Protein AF-A0A441V9A0-F1 (afdb_monomer_lite)

Foldseek 3Di:
DAQDQDDLVRQLVVVLVVCCVVVPPDNQPPPPDCVSVVSSVVSVVVNVVSVVVRLVVLLVDLVRRDPVSVQVVCVVVVHHDDDDDDDDDDDDDDDDPPDDDDPPDD

pLDDT: mean 90.81, std 6.77, range [56.69, 97.5]

Radius of gyration: 30.45 Å; chains: 1; bounding box: 86×29×66 Å

Sequence (106 aa):
MAWTVLSPSEISARLRGALRRYLPGTDALVWPNNLTAIVKTVAAGLHDMHLRAAWLYEQIFATTASVQHLERHGAELGIYRRPMARAEGVVTLNGYADTIYPAGIA

Secondary structure (DSSP, 8-state):
-------HHHHHHHHHHHHHHHSTTS-TTSSS-SHHHHHHHHHHHHHHHHHHHHHHHHHHSTTT--HHHHHHHHHHTT--PPPP------------TT----TT--

Structure (mmCIF, N/CA/C/O backbone):
data_AF-A0A441V9A0-F1
#
_entry.id   AF-A0A441V9A0-F1
#
loop_
_atom_site.group_PDB
_atom_site.id
_atom_site.type_symbol
_atom_site.label_atom_id
_atom_site.label_alt_id
_atom_site.label_comp_id
_atom_site.label_asym_id
_atom_site.label_entity_id
_atom_site.label_seq_id
_atom_site.pdbx_PDB_ins_code
_atom_site.Cartn_x
_atom_site.Cartn_y
_atom_site.Cartn_z
_atom_site.occupancy
_atom_site.B_iso_or_equiv
_atom_site.auth_seq_id
_atom_site.auth_comp_id
_atom_site.auth_asym_id
_atom_site.auth_atom_id
_atom_site.pdbx_PDB_model_num
ATOM 1 N N . MET A 1 1 ? -9.250 11.147 -6.893 1.00 60.25 1 MET A N 1
ATOM 2 C CA . MET A 1 1 ? -9.666 11.359 -5.486 1.00 60.25 1 MET A CA 1
ATOM 3 C C . MET A 1 1 ? -8.987 10.301 -4.634 1.00 60.25 1 MET A C 1
ATOM 5 O O . MET A 1 1 ? -8.994 9.150 -5.054 1.00 60.25 1 MET A O 1
ATOM 9 N N . ALA A 1 2 ? -8.330 10.686 -3.538 1.00 74.25 2 ALA A N 1
ATOM 10 C CA . ALA A 1 2 ? -7.626 9.756 -2.651 1.00 74.25 2 ALA A CA 1
ATOM 11 C C . ALA A 1 2 ? -8.618 9.015 -1.738 1.00 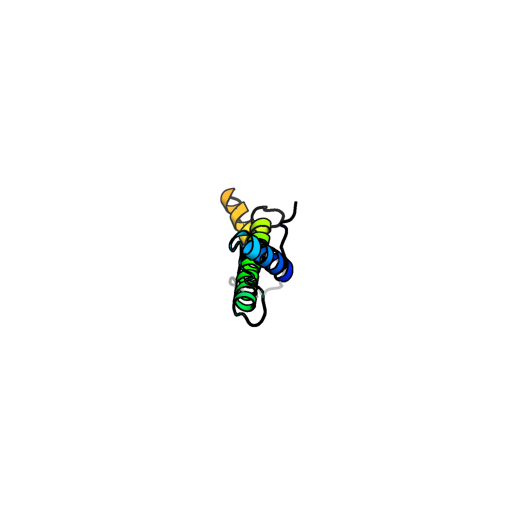74.25 2 ALA A C 1
ATOM 13 O O . ALA A 1 2 ? -9.647 9.583 -1.363 1.00 74.25 2 ALA A O 1
ATOM 14 N N . TRP A 1 3 ? -8.318 7.760 -1.396 1.00 86.19 3 TRP A N 1
ATOM 15 C CA . TRP A 1 3 ? -9.111 6.988 -0.439 1.00 86.19 3 TRP A CA 1
ATOM 16 C C . TRP A 1 3 ? -9.048 7.638 0.950 1.00 86.19 3 TRP A C 1
ATOM 18 O O . TRP A 1 3 ? -7.967 7.968 1.436 1.00 86.19 3 TRP A O 1
ATOM 28 N N . THR A 1 4 ? -10.195 7.829 1.601 1.00 92.31 4 THR A N 1
ATOM 29 C CA . THR A 1 4 ? -10.260 8.448 2.929 1.00 92.31 4 THR A CA 1
ATOM 30 C C . THR A 1 4 ? -10.085 7.397 4.025 1.00 92.31 4 THR A C 1
ATOM 32 O O . THR A 1 4 ? -10.911 6.503 4.204 1.00 92.31 4 THR A O 1
ATOM 35 N N . VAL A 1 5 ? -8.995 7.500 4.788 1.00 94.06 5 VAL A N 1
ATOM 36 C CA . VAL A 1 5 ? -8.712 6.608 5.922 1.00 94.06 5 VAL A CA 1
ATOM 37 C C . VAL A 1 5 ? -9.254 7.234 7.202 1.00 94.06 5 VAL A C 1
ATOM 39 O O . VAL A 1 5 ? -8.764 8.266 7.647 1.00 94.06 5 VAL A O 1
ATOM 42 N N . LEU A 1 6 ? -10.258 6.596 7.805 1.00 94.88 6 LEU A N 1
ATOM 43 C CA . LEU A 1 6 ? -10.776 6.987 9.116 1.00 94.88 6 LEU A CA 1
ATOM 44 C C . LEU A 1 6 ? -9.822 6.524 10.218 1.00 94.88 6 LEU A C 1
ATOM 46 O O . LEU A 1 6 ? -9.374 5.376 10.211 1.00 94.88 6 LEU A O 1
ATOM 50 N N . SER A 1 7 ? -9.560 7.385 11.196 1.00 95.81 7 SER A N 1
ATOM 51 C CA . SER A 1 7 ? -8.772 7.038 12.380 1.00 95.81 7 SER A CA 1
ATOM 52 C C . SER A 1 7 ? -9.540 6.096 13.325 1.00 95.81 7 SER A C 1
ATOM 54 O O . SER A 1 7 ? -10.778 6.092 13.345 1.00 95.81 7 SER A O 1
ATOM 56 N N . PRO A 1 8 ? -8.843 5.316 14.176 1.00 95.50 8 PRO A N 1
ATOM 57 C CA . PRO A 1 8 ? -9.503 4.430 15.133 1.00 95.50 8 PRO A CA 1
ATOM 58 C C . PRO A 1 8 ? -10.460 5.169 16.076 1.00 95.50 8 PRO A C 1
ATOM 60 O O . PRO A 1 8 ? -11.505 4.631 16.435 1.00 95.50 8 PRO A O 1
ATOM 63 N N . SER A 1 9 ? -10.144 6.405 16.473 1.00 95.88 9 SER A N 1
ATOM 64 C CA . SER A 1 9 ? -11.003 7.222 17.338 1.00 95.88 9 SER A CA 1
ATOM 65 C C . SER A 1 9 ? -12.299 7.632 16.636 1.00 95.88 9 SER A C 1
ATOM 67 O O . SER A 1 9 ? -13.366 7.517 17.240 1.00 95.88 9 SER A O 1
ATOM 69 N N . GLU A 1 10 ? -12.236 8.032 15.364 1.00 96.38 10 GLU A N 1
ATOM 70 C CA . GLU A 1 10 ? -13.415 8.364 14.553 1.00 96.38 10 GLU A CA 1
ATOM 71 C C . GLU A 1 10 ? -14.315 7.147 14.337 1.00 96.38 10 GLU A C 1
ATOM 73 O O . GLU A 1 10 ? -15.531 7.223 14.534 1.00 96.38 10 GLU A O 1
ATOM 78 N N . ILE A 1 11 ? -13.724 5.997 13.993 1.00 97.06 11 ILE A N 1
ATOM 79 C CA . ILE A 1 11 ? -14.460 4.734 13.853 1.00 97.06 11 ILE A CA 1
ATOM 80 C C . IL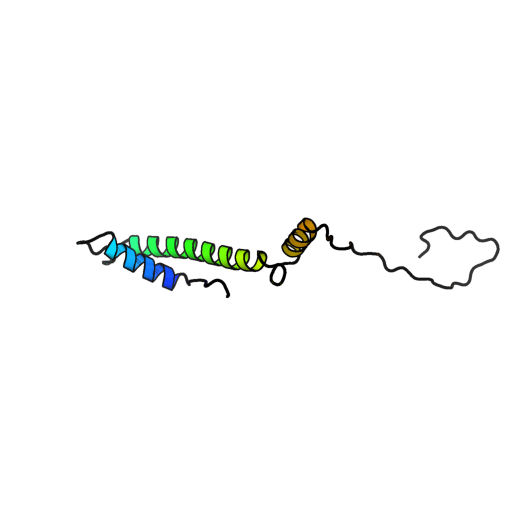E A 1 11 ? -15.101 4.361 15.191 1.00 97.06 11 ILE A C 1
ATOM 82 O O . ILE A 1 11 ? -16.286 4.040 15.255 1.00 97.06 11 ILE A O 1
ATOM 86 N N . SER A 1 12 ? -14.347 4.466 16.284 1.00 95.25 12 SER A N 1
ATOM 87 C CA . SER A 1 12 ? -14.828 4.173 17.631 1.00 95.25 12 SER A CA 1
ATOM 88 C C . SER A 1 12 ? -15.995 5.084 18.034 1.00 95.25 12 SER A C 1
ATOM 90 O O . SER A 1 12 ? -16.978 4.607 18.601 1.00 95.25 12 SER A O 1
ATOM 92 N N . ALA A 1 13 ? -15.935 6.380 17.716 1.00 93.94 13 ALA A N 1
ATOM 93 C CA . ALA A 1 13 ? -17.029 7.319 17.954 1.00 93.94 13 ALA A CA 1
ATOM 94 C C . ALA A 1 13 ? -18.286 6.945 17.152 1.00 93.94 13 ALA A C 1
ATOM 96 O O . ALA A 1 13 ? -19.384 6.903 17.712 1.00 93.94 13 ALA A O 1
ATOM 97 N N . ARG A 1 14 ? -18.126 6.584 15.872 1.00 95.06 14 ARG A N 1
ATOM 98 C CA . ARG A 1 14 ? -19.226 6.110 15.017 1.00 95.06 14 ARG A CA 1
ATOM 99 C C . ARG A 1 14 ? -19.862 4.827 15.547 1.00 95.06 14 ARG A C 1
ATOM 101 O O . ARG A 1 14 ? -21.085 4.756 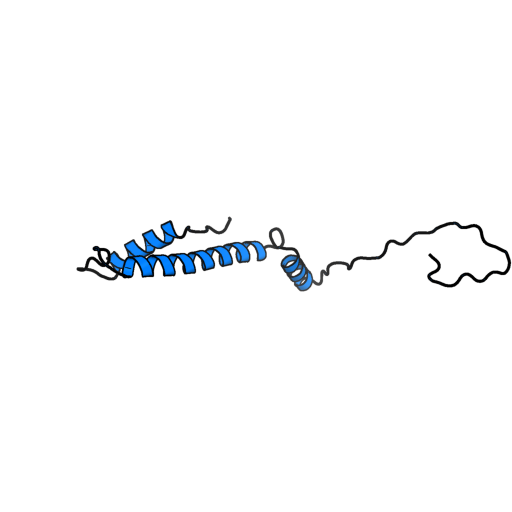15.638 1.00 95.06 14 ARG A O 1
ATOM 108 N N . LEU A 1 15 ? -19.057 3.846 15.954 1.00 94.56 15 LEU A N 1
ATOM 109 C CA . LEU A 1 15 ? -19.543 2.588 16.525 1.00 94.56 15 LEU A CA 1
ATOM 110 C C . LEU A 1 15 ? -20.290 2.806 17.848 1.00 94.56 15 LEU A C 1
ATOM 112 O O . LEU A 1 15 ? -21.351 2.223 18.049 1.00 94.56 15 LEU A O 1
ATOM 116 N N . ARG A 1 16 ? -19.806 3.693 18.728 1.00 91.06 16 ARG A N 1
ATOM 117 C CA . ARG A 1 16 ? -20.544 4.065 19.952 1.00 91.06 16 ARG A CA 1
ATOM 118 C C . ARG A 1 16 ? -21.881 4.737 19.640 1.00 91.06 16 ARG A C 1
ATOM 120 O O . ARG A 1 16 ? -22.879 4.433 20.289 1.00 91.06 16 ARG A O 1
ATOM 127 N N . GLY A 1 17 ? -21.922 5.611 18.633 1.00 90.50 17 GLY A N 1
ATOM 128 C CA . GLY A 1 17 ? -23.176 6.180 18.133 1.00 90.50 17 GLY A CA 1
ATOM 129 C C . GLY A 1 17 ? -24.132 5.108 17.598 1.00 90.50 17 GLY A C 1
ATOM 130 O O . GLY A 1 17 ? -25.332 5.160 17.863 1.00 90.50 17 GLY A O 1
ATOM 131 N N . ALA A 1 18 ? -23.600 4.095 16.908 1.00 91.94 18 ALA A N 1
ATOM 132 C CA . ALA A 1 18 ? -24.378 2.965 16.411 1.00 91.94 18 ALA A CA 1
ATOM 133 C C . ALA A 1 18 ? -24.953 2.103 17.546 1.00 91.94 18 ALA A C 1
ATOM 135 O O . ALA A 1 18 ? -26.110 1.705 17.460 1.00 91.94 18 ALA A O 1
ATOM 136 N N . LEU A 1 19 ? -24.212 1.874 18.637 1.00 90.50 19 LEU A N 1
ATOM 137 C CA . LEU A 1 19 ? -24.736 1.143 19.799 1.00 90.50 19 LEU A CA 1
ATOM 138 C C . LEU A 1 19 ? -26.006 1.792 20.362 1.00 90.50 19 LEU A C 1
ATOM 140 O O . LEU A 1 19 ? -26.979 1.090 20.609 1.00 90.50 19 LEU A O 1
ATOM 144 N N . ARG A 1 20 ? -26.048 3.126 20.476 1.00 87.88 20 ARG A N 1
ATOM 145 C CA . ARG A 1 20 ? -27.258 3.848 20.920 1.00 87.88 20 ARG A CA 1
ATOM 146 C C . ARG A 1 20 ? -28.440 3.681 19.965 1.00 87.88 20 ARG A C 1
ATOM 148 O O . ARG A 1 20 ? -29.583 3.678 20.404 1.00 87.88 20 ARG A O 1
ATOM 155 N N . ARG A 1 21 ? -28.170 3.548 18.663 1.00 89.12 21 ARG A N 1
ATOM 156 C CA . ARG A 1 21 ? -29.201 3.291 17.648 1.00 89.12 21 ARG A CA 1
ATOM 157 C C . ARG A 1 21 ? -29.752 1.866 17.747 1.00 89.12 21 ARG A C 1
ATOM 159 O O . ARG A 1 21 ? -30.951 1.682 17.587 1.00 89.12 21 ARG A O 1
ATOM 166 N N . TYR A 1 22 ? -28.886 0.879 17.967 1.00 90.38 22 TYR A N 1
ATOM 167 C CA . TYR A 1 22 ? -29.255 -0.541 17.924 1.00 90.38 22 TYR A CA 1
ATOM 168 C C . TYR A 1 22 ? -29.681 -1.127 19.274 1.00 90.38 22 TYR A C 1
ATOM 170 O O . TYR A 1 22 ? -30.258 -2.208 19.298 1.00 90.38 22 TYR A O 1
ATOM 178 N N . LEU A 1 23 ? -29.440 -0.422 20.381 1.00 88.44 23 LEU A N 1
ATOM 179 C CA . LEU A 1 23 ? -29.849 -0.822 21.729 1.00 88.44 23 LEU A CA 1
ATOM 180 C C . LEU A 1 23 ? -30.782 0.231 22.359 1.00 88.44 23 LEU A C 1
ATOM 182 O O . LEU A 1 23 ? -30.433 0.841 23.376 1.00 88.44 23 LEU A O 1
ATOM 186 N N . PRO A 1 24 ? -31.960 0.494 21.757 1.00 86.00 24 PRO A N 1
ATOM 187 C CA . PRO A 1 24 ? -32.887 1.497 22.268 1.00 86.00 24 PRO A CA 1
ATOM 188 C C . PRO A 1 24 ? -33.360 1.140 23.685 1.00 86.00 24 PRO A C 1
ATOM 190 O O . PRO A 1 24 ? -33.585 -0.024 24.004 1.00 86.00 24 PRO A O 1
ATOM 193 N N . GLY A 1 25 ? -33.516 2.150 24.543 1.00 82.75 25 GLY A N 1
ATOM 194 C CA . GLY A 1 25 ? -33.974 1.965 25.927 1.00 82.75 25 GLY A CA 1
ATOM 195 C C . GLY A 1 25 ? -32.904 1.463 26.904 1.00 82.75 25 GLY A C 1
ATOM 196 O O . GLY A 1 25 ? -33.203 1.283 28.080 1.00 82.75 25 GLY A O 1
ATOM 197 N N . THR A 1 26 ? -31.660 1.280 26.454 1.00 83.75 26 THR A N 1
ATOM 198 C CA . THR A 1 26 ? -30.523 0.923 27.314 1.00 83.75 26 THR A CA 1
ATOM 199 C C . THR A 1 26 ? -29.354 1.875 27.086 1.00 83.75 26 THR A C 1
ATOM 201 O O . THR A 1 26 ? -29.174 2.386 25.980 1.00 83.75 26 THR A O 1
ATOM 204 N N . ASP A 1 27 ? -28.537 2.109 28.115 1.00 83.00 27 ASP A N 1
ATOM 205 C CA . ASP A 1 27 ? -27.273 2.831 27.958 1.00 83.00 27 ASP A CA 1
ATOM 206 C C . ASP A 1 27 ? -26.091 1.861 28.053 1.00 83.00 27 ASP A C 1
ATOM 208 O O . ASP A 1 27 ? -25.549 1.567 29.118 1.00 83.00 27 ASP A O 1
ATOM 212 N N . ALA A 1 28 ? -25.693 1.363 26.882 1.00 82.44 28 ALA A N 1
ATOM 213 C CA . ALA A 1 28 ? -24.586 0.431 26.696 1.00 82.44 28 ALA A CA 1
ATOM 214 C C . ALA A 1 28 ? -23.202 1.007 27.064 1.00 82.44 28 ALA A C 1
ATOM 216 O O . ALA A 1 28 ? -22.205 0.284 27.017 1.00 82.44 28 ALA A O 1
ATOM 217 N N . LEU A 1 29 ? -23.110 2.307 27.372 1.00 84.00 29 LEU A N 1
ATOM 218 C CA . LEU A 1 29 ? -21.849 3.005 27.619 1.00 84.00 29 LEU A CA 1
ATOM 219 C C . LEU A 1 29 ? -21.688 3.476 29.070 1.00 84.00 29 LEU A C 1
ATOM 221 O O . LEU A 1 29 ? -20.643 4.047 29.390 1.00 84.00 29 LEU A O 1
ATOM 225 N N . VAL A 1 30 ? -22.651 3.196 29.955 1.00 89.00 30 VAL A N 1
ATOM 226 C CA . VAL A 1 30 ? -22.533 3.494 31.393 1.00 89.00 30 VAL A CA 1
ATOM 227 C C . VAL A 1 30 ? -21.389 2.691 32.003 1.00 89.00 30 VAL A C 1
ATOM 229 O O . VAL A 1 30 ? -21.270 1.483 31.795 1.00 89.00 30 VAL A O 1
ATOM 232 N N . TRP A 1 31 ? -20.513 3.368 32.741 1.00 84.88 31 TRP A N 1
ATOM 233 C CA . TRP A 1 31 ? -19.406 2.723 33.438 1.00 84.88 31 TRP A CA 1
ATOM 234 C C . TRP A 1 31 ? -19.900 1.997 34.703 1.00 84.88 31 TRP A C 1
ATOM 236 O O . TRP A 1 31 ? -20.742 2.560 35.406 1.00 84.88 31 TRP A O 1
ATOM 246 N N . PRO A 1 32 ? -19.357 0.811 35.048 1.00 87.88 32 PRO A N 1
ATOM 247 C CA . PRO A 1 32 ? -18.325 0.035 34.343 1.00 87.88 32 PRO A CA 1
ATOM 248 C C . PRO A 1 32 ? -18.903 -0.934 33.291 1.00 87.88 32 PRO A C 1
ATOM 250 O O . PRO A 1 32 ? -19.821 -1.694 33.578 1.00 87.88 32 PRO A O 1
ATOM 253 N N . ASN A 1 33 ? -18.324 -0.967 32.080 1.00 87.19 33 ASN A N 1
ATOM 254 C CA . ASN A 1 33 ? -18.709 -1.917 31.022 1.00 87.19 33 ASN A CA 1
ATOM 255 C C . ASN A 1 33 ? -17.508 -2.413 30.196 1.00 87.19 33 ASN A C 1
ATOM 257 O O . ASN A 1 33 ? -16.506 -1.714 30.033 1.00 87.19 33 ASN A O 1
ATOM 261 N N . ASN A 1 34 ? -17.639 -3.612 29.624 1.00 90.31 34 ASN A N 1
ATOM 262 C CA . ASN A 1 34 ? -16.667 -4.198 28.693 1.00 90.31 34 ASN A CA 1
ATOM 263 C C . ASN A 1 34 ? -16.874 -3.743 27.233 1.00 90.31 34 ASN A C 1
ATOM 265 O O . ASN A 1 34 ? -15.939 -3.803 26.432 1.00 90.31 34 ASN A O 1
ATOM 269 N N . LEU A 1 35 ? -18.065 -3.247 26.882 1.00 90.38 35 LEU A N 1
ATOM 270 C CA . LEU A 1 35 ? -18.408 -2.815 25.525 1.00 90.38 35 LEU A CA 1
ATOM 271 C C . LEU A 1 35 ? -17.492 -1.696 25.029 1.00 90.38 35 LEU A C 1
ATOM 273 O O . LEU A 1 35 ? -17.127 -1.665 23.857 1.00 90.38 35 LEU A O 1
ATOM 277 N N . THR A 1 36 ? -17.028 -0.823 25.921 1.00 88.94 36 THR A N 1
ATOM 278 C CA . THR A 1 36 ? -16.055 0.219 25.578 1.00 88.94 36 THR A CA 1
ATOM 279 C C . THR A 1 36 ? -14.729 -0.365 25.087 1.00 88.94 36 THR A C 1
ATOM 281 O O . THR A 1 36 ? -14.141 0.185 24.153 1.00 88.94 36 THR A O 1
ATOM 284 N N . ALA A 1 37 ? -14.261 -1.463 25.689 1.00 91.81 37 ALA A N 1
ATOM 285 C CA . ALA A 1 37 ? -13.051 -2.158 25.256 1.00 91.81 37 ALA A CA 1
ATOM 286 C C . ALA A 1 37 ? -13.284 -2.884 23.923 1.00 91.81 37 ALA A C 1
ATOM 288 O O . ALA A 1 37 ? -12.486 -2.721 23.002 1.00 91.81 37 ALA A O 1
ATOM 289 N N . ILE A 1 38 ? -14.418 -3.577 23.778 1.00 94.19 38 ILE A N 1
ATOM 290 C CA . ILE A 1 38 ? -14.802 -4.268 22.534 1.00 94.19 38 ILE A CA 1
ATOM 291 C C . ILE A 1 38 ? -14.902 -3.282 21.361 1.00 94.19 38 ILE A C 1
ATOM 293 O O . ILE A 1 38 ? -14.371 -3.527 20.284 1.00 94.19 38 ILE A O 1
ATOM 297 N N . VAL A 1 39 ? -15.515 -2.113 21.555 1.00 94.94 39 VAL A N 1
ATOM 298 C CA . VAL A 1 39 ? -15.605 -1.098 20.494 1.00 94.94 39 VAL A CA 1
ATOM 299 C C . VAL A 1 39 ? -14.223 -0.591 20.075 1.00 94.94 39 VAL A C 1
ATOM 301 O O . VAL A 1 39 ? -14.021 -0.281 18.903 1.00 94.94 39 VAL A O 1
ATOM 304 N N . LYS A 1 40 ? -13.256 -0.498 20.997 1.00 93.12 40 LYS A N 1
ATOM 305 C CA . LYS A 1 40 ? -11.881 -0.104 20.652 1.00 93.12 40 LYS A CA 1
ATOM 306 C C . LYS A 1 40 ? -11.176 -1.180 19.826 1.00 93.12 40 LYS A C 1
ATOM 308 O O . LYS A 1 40 ? -10.534 -0.829 18.842 1.00 93.12 40 LYS A O 1
ATOM 313 N N . THR A 1 41 ? -11.313 -2.458 20.184 1.00 96.19 41 THR A N 1
ATOM 314 C CA . THR A 1 41 ? -10.679 -3.551 19.428 1.00 96.19 41 THR A CA 1
ATOM 315 C C . THR A 1 41 ? -11.280 -3.690 18.031 1.00 96.19 41 THR A C 1
ATOM 317 O O . THR A 1 41 ? -10.538 -3.788 17.058 1.00 96.19 41 THR A O 1
ATOM 320 N N . VAL A 1 42 ? -12.608 -3.589 17.899 1.00 96.75 42 VAL A N 1
ATOM 321 C CA . VAL A 1 42 ? -13.276 -3.592 16.586 1.00 96.75 42 VAL A CA 1
ATOM 322 C C . VAL A 1 42 ? -12.881 -2.366 15.759 1.00 96.75 42 VAL A C 1
ATOM 324 O O . VAL A 1 42 ? -12.603 -2.496 14.570 1.00 96.75 42 VAL A O 1
ATOM 327 N N . ALA A 1 43 ? -12.805 -1.179 16.369 1.00 97.50 43 ALA A N 1
ATOM 328 C CA . ALA A 1 43 ? -12.373 0.027 15.664 1.00 97.50 43 ALA A CA 1
ATOM 329 C C . ALA A 1 43 ? -10.930 -0.077 15.144 1.00 97.50 43 ALA A C 1
ATOM 331 O O . ALA A 1 43 ? -10.662 0.391 14.040 1.00 97.50 43 ALA A O 1
ATOM 332 N N . ALA A 1 44 ? -10.028 -0.710 15.901 1.00 96.75 44 ALA A N 1
ATOM 333 C CA . ALA A 1 44 ? -8.666 -0.982 15.447 1.00 96.75 44 ALA A CA 1
ATOM 334 C C . ALA A 1 44 ? -8.657 -1.920 14.226 1.00 96.75 44 ALA A C 1
ATOM 336 O O . ALA A 1 44 ? -8.087 -1.566 13.199 1.00 96.75 44 ALA A O 1
ATOM 337 N N . GLY A 1 45 ? -9.384 -3.043 14.274 1.00 97.25 45 GLY A N 1
ATOM 338 C CA . GLY A 1 45 ? -9.464 -3.962 13.129 1.00 97.25 45 GLY A CA 1
ATOM 339 C C . GLY A 1 45 ? -10.079 -3.327 11.872 1.00 97.25 45 GLY A C 1
ATOM 340 O O . GLY A 1 45 ? -9.619 -3.561 10.757 1.00 97.25 45 GLY A O 1
ATOM 341 N N . LEU A 1 46 ? -11.087 -2.462 12.030 1.00 97.19 46 LEU A N 1
ATOM 342 C CA . LEU A 1 46 ? -11.665 -1.711 10.908 1.00 97.19 46 LEU A CA 1
ATOM 343 C C . LEU A 1 46 ? -10.714 -0.644 10.347 1.00 97.19 46 LEU A C 1
ATOM 345 O O . LEU A 1 46 ? -10.776 -0.340 9.152 1.00 97.19 46 LEU A O 1
ATOM 349 N N . HIS A 1 47 ? -9.852 -0.067 11.186 1.00 97.12 47 HIS A N 1
ATOM 350 C CA . HIS A 1 47 ? -8.811 0.853 10.737 1.00 97.12 47 HIS A CA 1
ATOM 351 C C . HIS A 1 47 ? -7.767 0.125 9.882 1.00 97.12 47 HIS A C 1
ATOM 353 O O . HIS A 1 47 ? -7.448 0.602 8.794 1.00 97.12 47 HIS A O 1
ATOM 359 N N . ASP A 1 48 ? -7.332 -1.069 10.293 1.00 97.12 48 ASP A N 1
ATOM 360 C CA . ASP A 1 48 ? -6.417 -1.901 9.498 1.00 97.12 48 ASP A CA 1
ATOM 361 C C . ASP A 1 48 ? -7.001 -2.218 8.112 1.00 97.12 48 ASP A C 1
ATOM 363 O O . ASP A 1 48 ? -6.307 -2.144 7.094 1.00 97.12 48 ASP A O 1
ATOM 367 N N . MET A 1 49 ? -8.310 -2.483 8.040 1.00 96.25 49 MET A N 1
ATOM 368 C CA . MET A 1 49 ? -9.009 -2.652 6.763 1.00 96.25 49 MET A CA 1
ATOM 369 C C . MET A 1 49 ? -8.997 -1.380 5.905 1.00 96.25 49 MET A C 1
ATOM 371 O O . MET A 1 49 ? -8.812 -1.473 4.692 1.00 96.25 49 MET A O 1
ATOM 375 N N . HIS A 1 50 ? -9.157 -0.193 6.501 1.00 95.75 50 HIS A N 1
ATOM 376 C CA . HIS A 1 50 ? -9.063 1.070 5.759 1.00 95.75 50 HIS A CA 1
ATOM 377 C C . HIS A 1 50 ? -7.654 1.312 5.222 1.00 95.75 50 HIS A C 1
ATOM 379 O O . HIS A 1 50 ? -7.521 1.748 4.081 1.00 95.75 50 HIS A O 1
ATOM 385 N N . LEU A 1 51 ? -6.617 1.004 6.005 1.00 96.19 51 LEU A N 1
ATOM 386 C CA . LEU A 1 51 ? -5.228 1.092 5.551 1.00 96.19 51 LEU A CA 1
ATOM 387 C C . LEU A 1 51 ? -4.977 0.146 4.375 1.00 96.19 51 LEU A C 1
ATOM 389 O O . LEU A 1 51 ? -4.383 0.539 3.369 1.00 96.19 51 LEU A O 1
ATOM 393 N N . ARG A 1 52 ? -5.491 -1.087 4.456 1.00 95.69 52 ARG A N 1
ATOM 394 C CA . ARG A 1 52 ? -5.385 -2.048 3.355 1.00 95.69 52 ARG A CA 1
ATOM 395 C C . ARG A 1 52 ? -6.123 -1.572 2.102 1.00 95.69 52 ARG A C 1
ATOM 397 O O . ARG A 1 52 ? -5.590 -1.729 1.005 1.00 95.69 52 ARG A O 1
ATOM 404 N N . ALA A 1 53 ? -7.313 -0.993 2.254 1.00 95.31 53 ALA A N 1
ATOM 405 C CA . ALA A 1 53 ? -8.089 -0.442 1.146 1.00 95.31 53 ALA A CA 1
ATOM 406 C C . ALA A 1 53 ? -7.393 0.763 0.495 1.00 95.31 53 ALA A C 1
ATOM 408 O O . ALA A 1 53 ? -7.337 0.832 -0.730 1.00 95.31 53 ALA A O 1
ATOM 409 N N . ALA A 1 54 ? -6.803 1.657 1.295 1.00 95.06 54 ALA A N 1
ATOM 410 C CA . ALA A 1 54 ? -6.016 2.783 0.797 1.00 95.06 54 ALA A CA 1
ATOM 411 C C . ALA A 1 54 ? -4.838 2.307 -0.057 1.00 95.06 54 ALA A C 1
ATOM 413 O O . ALA A 1 54 ? -4.693 2.730 -1.201 1.00 95.06 54 ALA A O 1
ATOM 414 N N . TRP A 1 55 ? -4.056 1.358 0.465 1.00 94.94 55 TRP A N 1
ATOM 415 C CA . TRP A 1 55 ? -2.936 0.782 -0.272 1.00 94.94 55 TRP A CA 1
ATOM 416 C C . TRP A 1 55 ? -3.391 0.106 -1.568 1.00 94.94 55 TRP A C 1
ATOM 418 O O . TRP A 1 55 ? -2.779 0.308 -2.614 1.00 94.94 55 TRP A O 1
ATOM 428 N N . LEU A 1 56 ? -4.478 -0.675 -1.524 1.00 95.12 56 LEU A N 1
ATOM 429 C CA . LEU A 1 56 ? -5.006 -1.345 -2.712 1.00 95.12 56 LEU A CA 1
ATOM 430 C C . LEU A 1 56 ? -5.443 -0.329 -3.769 1.00 95.12 56 LEU A C 1
ATOM 432 O O . LEU A 1 56 ? -5.147 -0.517 -4.943 1.00 95.12 56 LEU A O 1
ATOM 436 N N . TYR A 1 57 ? -6.094 0.756 -3.353 1.00 94.94 57 TYR A N 1
ATOM 437 C CA . TYR A 1 57 ? -6.520 1.822 -4.250 1.00 94.94 57 TY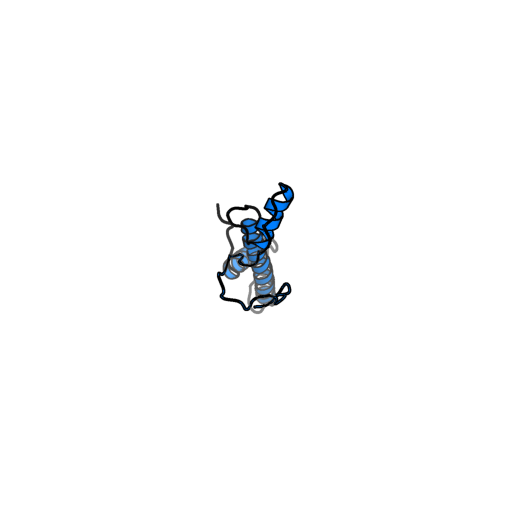R A CA 1
ATOM 438 C C . TYR A 1 57 ? -5.338 2.470 -4.986 1.00 94.94 57 TYR A C 1
ATOM 440 O O . TYR A 1 57 ? -5.431 2.717 -6.186 1.00 94.94 57 TYR A O 1
ATOM 448 N N . GLU A 1 58 ? -4.202 2.665 -4.310 1.00 94.31 58 GLU A N 1
ATOM 449 C CA . GLU A 1 58 ? -2.965 3.120 -4.961 1.00 94.31 58 GLU A CA 1
ATOM 450 C C . GLU A 1 58 ? -2.432 2.107 -5.984 1.00 94.31 58 GLU A C 1
ATOM 452 O O . GLU A 1 58 ? -1.881 2.504 -7.008 1.00 94.31 58 GLU A O 1
ATOM 457 N N . GLN A 1 59 ? -2.614 0.803 -5.753 1.00 95.31 59 GLN A N 1
ATOM 458 C CA . GLN A 1 59 ? -2.138 -0.233 -6.678 1.00 95.31 59 GLN A CA 1
ATOM 459 C C . GLN A 1 59 ? -3.017 -0.399 -7.926 1.00 95.31 59 GLN A C 1
ATOM 461 O O . GLN A 1 59 ? -2.545 -0.952 -8.918 1.00 95.31 59 GLN A O 1
ATOM 466 N N . ILE A 1 60 ? -4.278 0.050 -7.900 1.00 94.31 60 ILE A N 1
ATOM 467 C CA . ILE A 1 60 ? -5.215 -0.092 -9.031 1.00 94.31 60 ILE A CA 1
ATOM 468 C C . ILE A 1 60 ? -4.752 0.720 -10.242 1.00 94.31 60 ILE A C 1
ATOM 470 O O . ILE A 1 60 ? -4.893 0.265 -11.374 1.00 94.31 60 ILE A O 1
ATOM 474 N N . PHE A 1 61 ? -4.190 1.908 -10.024 1.00 92.94 61 PHE A N 1
ATOM 475 C CA . PHE A 1 61 ? -3.737 2.770 -11.110 1.00 92.94 61 PHE A CA 1
ATOM 476 C C . PHE A 1 61 ? -2.237 2.607 -11.336 1.00 92.94 61 PHE A C 1
ATOM 478 O O . PHE A 1 61 ? -1.440 2.813 -10.425 1.00 92.94 61 PHE A O 1
ATOM 485 N N . ALA A 1 62 ? -1.839 2.313 -12.576 1.00 93.75 62 ALA A N 1
ATOM 486 C CA . ALA A 1 62 ? -0.432 2.147 -12.947 1.00 93.75 62 ALA A CA 1
ATOM 487 C C . ALA A 1 62 ? 0.450 3.356 -12.567 1.00 93.75 62 ALA A C 1
ATOM 489 O O . ALA A 1 62 ? 1.623 3.193 -12.254 1.00 93.75 62 ALA A O 1
ATOM 490 N N . THR A 1 63 ? -0.110 4.568 -12.542 1.00 94.62 63 THR A N 1
ATOM 491 C CA . THR A 1 63 ? 0.612 5.799 -12.179 1.00 94.62 63 THR A CA 1
ATOM 492 C C . THR A 1 63 ? 0.981 5.897 -10.699 1.00 94.62 63 THR A C 1
ATOM 494 O O . THR A 1 63 ? 1.936 6.592 -10.365 1.00 94.62 63 THR A O 1
ATOM 497 N N . THR A 1 64 ? 0.236 5.232 -9.815 1.00 95.06 64 THR A N 1
ATOM 498 C CA . THR A 1 64 ? 0.458 5.240 -8.357 1.00 95.06 64 THR A CA 1
ATOM 499 C C . THR A 1 64 ? 0.918 3.887 -7.820 1.00 95.06 64 THR A C 1
ATOM 501 O O . THR A 1 64 ? 1.303 3.780 -6.658 1.00 95.06 64 THR A O 1
ATOM 504 N N . ALA A 1 65 ? 0.886 2.849 -8.656 1.00 95.88 65 ALA A N 1
ATOM 505 C CA . ALA A 1 65 ? 1.236 1.496 -8.273 1.00 95.88 65 ALA A CA 1
ATOM 506 C C . ALA A 1 65 ? 2.722 1.361 -7.909 1.00 95.88 65 ALA A C 1
ATOM 508 O O . ALA A 1 65 ? 3.616 1.940 -8.526 1.00 95.88 65 ALA A O 1
ATOM 509 N N . SER A 1 66 ? 2.993 0.507 -6.925 1.00 96.19 66 SER A N 1
ATOM 510 C CA . SER A 1 66 ? 4.338 0.013 -6.634 1.00 96.19 66 SER A CA 1
ATOM 511 C C . SER A 1 66 ? 4.904 -0.767 -7.823 1.00 96.19 66 SER A C 1
ATOM 513 O O . SER A 1 66 ? 4.157 -1.331 -8.622 1.00 96.19 66 SER A O 1
ATOM 515 N N . VAL A 1 67 ? 6.234 -0.875 -7.899 1.00 94.69 67 VAL A N 1
ATOM 516 C CA . VAL A 1 67 ? 6.944 -1.537 -9.011 1.00 94.69 67 VAL A CA 1
ATOM 517 C C . VAL A 1 67 ? 6.385 -2.928 -9.323 1.00 94.69 67 VAL A C 1
ATOM 519 O O . VAL A 1 67 ? 6.126 -3.233 -10.480 1.00 94.69 67 VAL A O 1
ATOM 522 N N . GLN A 1 68 ? 6.127 -3.748 -8.301 1.00 94.19 68 GLN A N 1
ATOM 523 C CA . GLN A 1 68 ? 5.598 -5.100 -8.497 1.00 94.19 68 GLN A CA 1
ATOM 524 C C . GLN A 1 68 ? 4.206 -5.103 -9.153 1.00 94.19 68 GLN A C 1
ATOM 526 O O . GLN A 1 68 ? 3.911 -5.959 -9.984 1.00 94.19 68 GLN A O 1
ATOM 531 N N . HIS A 1 69 ? 3.331 -4.170 -8.771 1.00 96.19 69 HIS A N 1
ATOM 532 C CA . HIS A 1 69 ? 1.984 -4.078 -9.339 1.00 96.19 69 HIS A CA 1
ATOM 533 C C . HIS A 1 69 ? 2.013 -3.410 -10.713 1.00 96.19 69 HIS A C 1
ATOM 535 O O . HIS A 1 69 ? 1.274 -3.819 -11.600 1.00 96.19 69 HIS A O 1
ATOM 541 N N . LEU A 1 70 ? 2.916 -2.454 -10.925 1.00 96.38 70 LEU A N 1
ATOM 542 C CA . LEU A 1 70 ? 3.161 -1.857 -12.232 1.00 96.38 70 LEU A CA 1
ATOM 543 C C . LEU A 1 70 ? 3.657 -2.895 -13.251 1.00 96.38 70 LEU A C 1
ATOM 545 O O . LEU A 1 70 ? 3.200 -2.901 -14.389 1.00 96.38 70 LEU A O 1
ATOM 549 N N . GLU A 1 71 ? 4.537 -3.811 -12.840 1.00 95.50 71 GLU A N 1
ATOM 550 C CA . GLU A 1 71 ? 4.964 -4.939 -13.676 1.00 95.50 71 GLU A CA 1
ATOM 551 C C . GLU A 1 71 ? 3.785 -5.851 -14.054 1.00 95.50 71 GLU A C 1
ATOM 553 O O . GLU A 1 71 ? 3.728 -6.322 -15.188 1.00 95.50 71 GLU A O 1
ATOM 558 N N . ARG A 1 72 ? 2.811 -6.056 -13.152 1.00 95.06 72 ARG A N 1
ATOM 559 C CA . ARG A 1 72 ? 1.576 -6.802 -13.463 1.00 95.06 72 ARG A CA 1
ATOM 560 C C . ARG A 1 72 ? 0.690 -6.063 -14.464 1.00 95.06 72 ARG A C 1
ATOM 562 O O . ARG A 1 72 ? 0.294 -6.671 -15.451 1.00 95.06 72 ARG A O 1
ATOM 569 N N . HIS A 1 73 ? 0.452 -4.767 -14.254 1.00 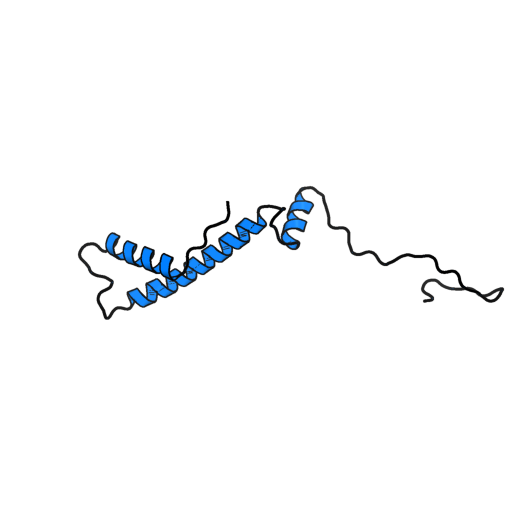96.38 73 HIS A N 1
ATOM 570 C CA . HIS A 1 73 ? -0.284 -3.918 -15.204 1.00 96.38 73 HIS A CA 1
ATOM 571 C C . HIS A 1 73 ? 0.346 -3.955 -16.600 1.00 96.38 73 HIS A C 1
ATOM 573 O O . HIS A 1 73 ? -0.351 -4.081 -17.601 1.00 96.38 73 HIS A O 1
ATOM 579 N N . GLY A 1 74 ? 1.679 -3.889 -16.676 1.00 95.88 74 GLY A N 1
ATOM 580 C CA . GLY A 1 74 ? 2.407 -4.037 -17.935 1.00 95.88 74 GLY A CA 1
ATOM 581 C C . GLY A 1 74 ? 2.217 -5.419 -18.561 1.00 95.88 74 GLY A C 1
ATOM 582 O O . GLY A 1 74 ? 1.932 -5.514 -19.754 1.00 95.88 74 GLY A O 1
ATOM 583 N N . ALA A 1 75 ? 2.320 -6.485 -17.763 1.00 95.50 75 ALA A N 1
ATOM 584 C CA . ALA A 1 75 ? 2.193 -7.859 -18.242 1.00 95.50 75 ALA A CA 1
ATOM 585 C C . ALA A 1 75 ? 0.819 -8.152 -18.870 1.00 95.50 75 ALA A C 1
ATOM 587 O O . ALA A 1 75 ? 0.760 -8.881 -19.859 1.00 95.50 75 ALA A O 1
ATOM 588 N N . GLU A 1 76 ? -0.262 -7.556 -18.358 1.00 94.50 76 GLU A N 1
ATOM 589 C CA . GLU A 1 76 ? -1.610 -7.649 -18.951 1.00 94.50 76 GLU A CA 1
ATOM 590 C C . GLU A 1 76 ? -1.678 -7.056 -20.369 1.00 94.50 76 GLU A C 1
ATOM 592 O O . GLU A 1 76 ? -2.472 -7.500 -21.195 1.00 94.50 76 GLU A O 1
ATOM 597 N N . LEU A 1 77 ? -0.800 -6.098 -20.674 1.00 95.56 77 LEU A N 1
ATOM 598 C CA . LEU A 1 77 ? -0.657 -5.462 -21.985 1.00 95.56 77 LEU A CA 1
ATOM 599 C C . LEU A 1 77 ? 0.475 -6.074 -22.831 1.00 95.56 77 LEU A C 1
ATOM 601 O O . LEU A 1 77 ? 0.809 -5.540 -23.888 1.00 95.56 77 LEU A O 1
ATOM 605 N N . GLY A 1 78 ? 1.103 -7.163 -22.372 1.00 96.25 78 GLY A N 1
ATOM 606 C CA . GLY A 1 78 ? 2.267 -7.769 -23.030 1.00 96.25 78 GLY A CA 1
ATOM 607 C C . GLY A 1 78 ? 3.555 -6.939 -22.923 1.00 96.25 78 GLY A C 1
ATOM 608 O O . GLY A 1 78 ? 4.510 -7.178 -23.663 1.00 96.25 78 GLY A O 1
ATOM 609 N N . ILE A 1 79 ? 3.597 -5.959 -22.016 1.00 95.44 79 ILE A N 1
ATOM 610 C CA . ILE A 1 79 ? 4.763 -5.114 -21.751 1.00 95.44 79 ILE A CA 1
ATOM 611 C C . ILE A 1 79 ? 5.509 -5.674 -20.543 1.00 95.44 79 ILE A C 1
ATOM 613 O O . ILE A 1 79 ? 5.020 -5.644 -19.416 1.00 95.44 79 ILE A O 1
ATOM 617 N N . TYR A 1 80 ? 6.736 -6.136 -20.764 1.00 95.19 80 TYR A N 1
ATOM 618 C CA . TYR A 1 80 ? 7.566 -6.717 -19.711 1.00 95.19 80 TYR A CA 1
ATOM 619 C C . TYR A 1 80 ? 8.751 -5.819 -19.378 1.00 95.19 80 TYR A C 1
ATOM 621 O O . TYR A 1 80 ? 9.362 -5.198 -20.253 1.00 95.19 80 TYR A O 1
ATOM 629 N N . ARG A 1 81 ? 9.116 -5.775 -18.095 1.00 91.50 81 ARG A N 1
ATOM 630 C CA . ARG A 1 81 ? 10.316 -5.067 -17.658 1.00 91.50 81 ARG A CA 1
ATOM 631 C C . ARG A 1 81 ? 11.549 -5.748 -18.243 1.00 91.50 81 ARG A C 1
ATOM 633 O O . ARG A 1 81 ? 11.783 -6.933 -18.013 1.00 91.50 81 ARG A O 1
ATOM 640 N N . ARG A 1 82 ? 12.370 -4.975 -18.957 1.00 91.69 82 ARG A N 1
ATOM 641 C CA . ARG A 1 82 ? 13.654 -5.465 -19.463 1.00 91.69 82 ARG A CA 1
ATOM 642 C C . ARG A 1 82 ? 14.539 -5.883 -18.279 1.00 91.69 82 ARG A C 1
ATOM 644 O O . ARG A 1 82 ? 14.706 -5.073 -17.360 1.00 91.69 82 ARG A O 1
ATOM 651 N N . PRO A 1 83 ? 15.114 -7.099 -18.281 1.00 90.19 83 PRO A N 1
ATOM 652 C CA . PRO A 1 83 ? 16.029 -7.515 -17.227 1.00 90.19 83 PRO A CA 1
ATOM 653 C C . PRO A 1 83 ? 17.270 -6.617 -17.203 1.00 90.19 83 PRO A C 1
ATOM 655 O O . PRO A 1 83 ? 17.602 -5.949 -18.189 1.00 90.19 83 PRO A O 1
ATOM 658 N N . MET A 1 84 ? 17.967 -6.608 -16.066 1.00 90.19 84 MET A N 1
ATOM 659 C CA . MET A 1 84 ? 19.279 -5.969 -15.986 1.00 90.19 84 MET A CA 1
ATOM 660 C C . MET A 1 84 ? 20.226 -6.6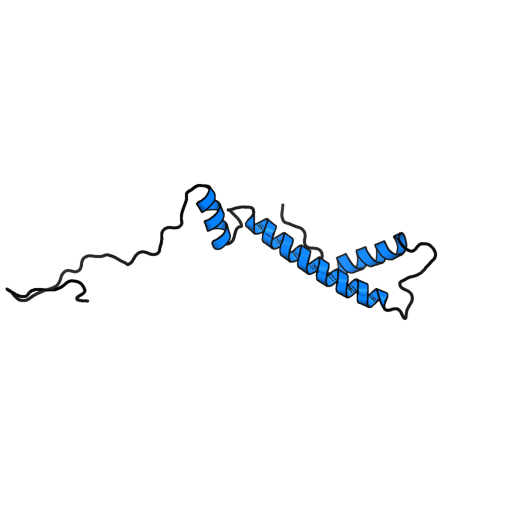27 -16.991 1.00 90.19 84 MET A C 1
ATOM 662 O O . MET A 1 84 ? 20.320 -7.850 -17.059 1.00 90.19 84 MET A O 1
ATOM 666 N N . ALA A 1 85 ? 20.914 -5.800 -17.773 1.00 92.00 85 ALA A N 1
ATOM 667 C CA . ALA A 1 85 ? 21.924 -6.235 -18.725 1.00 92.00 85 ALA A CA 1
ATOM 668 C C . ALA A 1 85 ? 23.307 -5.851 -18.193 1.00 92.00 85 ALA A C 1
ATOM 670 O O . ALA A 1 85 ? 23.464 -4.790 -17.584 1.00 92.00 85 ALA A O 1
ATOM 671 N N . ARG A 1 86 ? 24.299 -6.718 -18.420 1.00 88.25 86 ARG A N 1
ATOM 672 C CA . ARG A 1 86 ? 25.703 -6.411 -18.121 1.00 88.25 86 ARG A CA 1
ATOM 673 C C . ARG A 1 86 ? 26.157 -5.203 -18.943 1.00 88.25 86 ARG A C 1
ATOM 675 O O . ARG A 1 86 ? 25.679 -5.004 -20.058 1.00 88.25 86 ARG A O 1
ATOM 682 N N . ALA A 1 87 ? 27.089 -4.426 -18.402 1.00 88.19 87 ALA A N 1
ATOM 683 C CA . ALA A 1 87 ? 27.780 -3.427 -19.201 1.00 88.19 87 ALA A CA 1
ATOM 684 C C . ALA A 1 87 ? 28.600 -4.143 -20.281 1.00 88.19 87 ALA A C 1
ATOM 686 O O . ALA A 1 87 ? 29.328 -5.091 -19.987 1.00 88.19 87 ALA A O 1
ATOM 687 N N . GLU A 1 88 ? 28.461 -3.696 -21.521 1.00 88.50 88 GLU A N 1
ATOM 688 C CA . GLU A 1 88 ? 29.236 -4.189 -22.654 1.00 88.50 88 GLU A CA 1
ATOM 689 C C . GLU A 1 88 ? 30.009 -3.015 -23.247 1.00 88.50 88 GLU A C 1
ATOM 691 O O . GLU A 1 88 ? 29.479 -1.912 -23.387 1.00 88.50 88 GLU A O 1
ATOM 696 N N . GLY A 1 89 ? 31.280 -3.246 -23.557 1.00 88.25 89 GLY A N 1
ATOM 697 C CA . GLY A 1 89 ? 32.183 -2.229 -24.070 1.00 88.25 89 GLY A CA 1
ATOM 698 C C . GLY A 1 89 ? 33.404 -2.870 -24.708 1.00 88.25 89 GLY A C 1
ATOM 699 O O . GLY A 1 89 ? 33.701 -4.041 -24.474 1.00 88.25 89 GLY A O 1
ATOM 700 N N . VAL A 1 90 ? 34.096 -2.097 -25.536 1.00 88.38 90 VAL A N 1
ATOM 701 C CA . VAL A 1 90 ? 35.328 -2.530 -26.195 1.00 88.38 90 VAL A CA 1
ATOM 702 C C . VAL A 1 90 ? 36.508 -1.940 -25.435 1.00 88.38 90 VAL A C 1
ATOM 704 O O . VAL A 1 90 ? 36.525 -0.743 -25.150 1.00 88.38 90 VAL A O 1
ATOM 707 N N . VAL A 1 91 ? 37.492 -2.778 -25.116 1.00 83.75 91 VAL A N 1
ATOM 708 C CA . VAL A 1 91 ? 38.779 -2.354 -24.560 1.00 83.75 91 VAL A CA 1
ATOM 709 C C . VAL A 1 91 ? 39.884 -2.680 -25.558 1.00 83.75 91 VAL A C 1
ATOM 711 O O . VAL A 1 91 ? 39.888 -3.753 -26.160 1.00 83.75 91 VAL A O 1
ATOM 714 N N . THR A 1 92 ? 40.816 -1.749 -25.737 1.00 88.44 92 THR A N 1
ATOM 715 C CA . THR A 1 92 ? 42.012 -1.954 -26.558 1.00 88.44 92 THR A CA 1
ATOM 716 C C . THR A 1 92 ? 43.178 -2.297 -25.641 1.00 88.44 92 THR A C 1
ATOM 718 O O . THR A 1 92 ? 43.475 -1.544 -24.714 1.00 88.44 92 THR A O 1
ATOM 721 N N . LEU A 1 93 ? 43.835 -3.429 -25.896 1.00 83.38 93 LEU A N 1
ATOM 722 C CA . LEU A 1 93 ? 44.939 -3.954 -25.092 1.00 83.38 93 LEU A CA 1
ATOM 723 C C . LEU A 1 93 ? 46.134 -4.278 -25.996 1.00 83.38 93 LEU A C 1
ATOM 725 O O . LEU A 1 93 ? 45.959 -4.622 -27.164 1.00 83.38 93 LEU A O 1
ATOM 729 N N . ASN A 1 94 ? 47.342 -4.198 -25.442 1.00 87.69 94 ASN A N 1
ATOM 730 C CA . ASN A 1 94 ? 48.556 -4.663 -26.112 1.00 87.69 94 ASN A CA 1
ATOM 731 C C . ASN A 1 94 ? 48.780 -6.145 -25.771 1.00 87.69 94 ASN A C 1
ATOM 733 O O . ASN A 1 94 ? 48.757 -6.504 -24.595 1.00 87.69 94 ASN A O 1
ATOM 737 N N . GLY A 1 95 ? 49.003 -6.989 -26.781 1.00 85.81 95 GLY A N 1
ATOM 738 C CA . GLY A 1 95 ? 49.214 -8.432 -26.624 1.00 85.81 95 GLY A CA 1
ATOM 739 C C . GLY A 1 95 ? 50.509 -8.921 -27.273 1.00 85.81 95 GLY A C 1
ATOM 740 O O . GLY A 1 95 ? 51.101 -8.225 -28.099 1.00 85.81 95 GLY A O 1
ATOM 741 N N . TYR A 1 96 ? 50.949 -10.122 -26.896 1.00 88.75 96 TYR A N 1
ATOM 742 C CA . TYR A 1 96 ? 52.083 -10.796 -27.530 1.00 88.75 96 TYR A CA 1
ATOM 743 C C . TYR A 1 96 ? 51.627 -11.524 -28.802 1.00 88.75 96 TYR A C 1
ATOM 745 O O . TYR A 1 96 ? 50.507 -12.037 -28.865 1.00 88.75 96 TYR A O 1
ATOM 753 N N . ALA A 1 97 ? 52.498 -11.578 -29.814 1.00 84.62 97 ALA A N 1
ATOM 754 C CA . ALA A 1 97 ? 52.246 -12.351 -31.029 1.00 84.62 97 ALA A CA 1
ATOM 755 C C . ALA A 1 97 ? 52.055 -13.848 -30.705 1.00 84.62 97 ALA A C 1
ATOM 757 O O . ALA A 1 97 ? 52.596 -14.351 -29.720 1.00 84.62 97 ALA A O 1
ATOM 758 N N . ASP A 1 98 ? 51.247 -14.534 -31.518 1.00 87.31 98 ASP A N 1
ATOM 759 C CA . ASP A 1 98 ? 50.956 -15.976 -31.430 1.00 87.31 98 ASP A CA 1
ATOM 760 C C . ASP A 1 98 ? 50.336 -16.465 -30.102 1.00 87.31 98 ASP A C 1
ATOM 762 O O . ASP A 1 98 ? 50.337 -17.659 -29.803 1.00 87.31 98 ASP A O 1
ATOM 766 N N . THR A 1 99 ? 49.752 -15.558 -29.306 1.00 85.38 99 THR A N 1
ATOM 767 C CA . THR A 1 99 ? 49.061 -15.904 -28.052 1.00 85.38 99 THR A CA 1
ATOM 768 C C . THR A 1 99 ? 47.543 -15.984 -28.247 1.00 85.38 99 THR A C 1
ATOM 770 O O . THR A 1 99 ? 46.922 -15.058 -28.767 1.00 85.38 99 THR A O 1
ATOM 773 N N . ILE A 1 100 ? 46.926 -17.084 -27.797 1.00 88.25 100 ILE A N 1
ATOM 774 C CA . ILE A 1 100 ? 45.465 -17.252 -27.783 1.00 88.25 100 ILE A CA 1
ATOM 775 C C . ILE A 1 100 ? 44.901 -16.652 -26.493 1.00 88.25 100 ILE A C 1
ATOM 777 O O . ILE A 1 100 ? 45.261 -17.068 -25.394 1.00 88.25 100 ILE A O 1
ATOM 781 N N . TYR A 1 101 ? 43.966 -15.716 -26.641 1.00 83.50 101 TYR A N 1
ATOM 782 C CA . TYR A 1 101 ? 43.254 -15.067 -25.543 1.00 83.50 101 TYR A CA 1
ATOM 783 C C . TYR A 1 101 ? 41.823 -15.630 -25.440 1.00 83.50 101 TYR A C 1
ATOM 785 O O . TYR A 1 101 ? 40.997 -15.340 -26.309 1.00 83.50 101 TYR A O 1
ATOM 793 N N . PRO A 1 102 ? 41.513 -16.478 -24.440 1.00 86.75 102 PRO A N 1
ATOM 794 C CA . PRO A 1 102 ? 40.203 -17.115 -24.321 1.00 86.75 102 PRO A CA 1
ATOM 795 C C . PRO A 1 102 ? 39.110 -16.141 -23.853 1.00 86.75 102 PRO A C 1
ATOM 797 O O . PRO A 1 102 ? 39.382 -15.087 -23.284 1.00 86.75 102 PRO A O 1
ATOM 800 N N . ALA A 1 103 ? 37.844 -16.510 -24.066 1.00 86.38 103 ALA A N 1
ATOM 801 C CA . ALA A 1 103 ? 36.709 -15.727 -23.584 1.00 86.38 103 ALA A CA 1
ATOM 802 C C . ALA A 1 103 ? 36.696 -15.650 -22.045 1.00 86.38 103 ALA A C 1
ATOM 804 O O . ALA A 1 103 ? 36.918 -16.652 -21.368 1.00 86.38 103 ALA A O 1
ATOM 805 N N . GLY A 1 104 ? 36.392 -14.468 -21.501 1.00 80.25 104 GLY A N 1
ATOM 806 C CA . GLY A 1 104 ? 36.319 -14.247 -20.054 1.00 80.25 104 GLY A CA 1
ATOM 807 C C . GLY A 1 104 ? 37.641 -13.861 -19.390 1.00 80.25 104 GLY A C 1
ATOM 808 O O . GLY A 1 104 ? 37.693 -13.834 -18.164 1.00 80.25 104 GLY A O 1
ATOM 809 N N . ILE A 1 105 ? 38.686 -13.541 -20.162 1.00 71.88 105 ILE A N 1
ATOM 810 C CA . ILE A 1 105 ? 39.842 -12.837 -19.603 1.00 71.88 105 ILE A CA 1
ATOM 811 C C . ILE A 1 105 ? 39.419 -11.407 -19.239 1.00 71.88 105 ILE A C 1
ATOM 813 O O . ILE A 1 105 ? 39.060 -10.602 -20.098 1.00 71.88 105 ILE A O 1
ATOM 817 N N . ALA A 1 106 ? 39.385 -11.131 -17.945 1.00 56.69 106 ALA A N 1
ATOM 818 C CA . ALA A 1 106 ? 39.201 -9.815 -17.355 1.00 56.69 106 ALA A CA 1
ATOM 819 C C . ALA A 1 106 ? 40.195 -9.690 -16.202 1.00 56.69 106 ALA A C 1
ATOM 821 O O . ALA A 1 106 ? 40.362 -10.699 -15.476 1.00 56.69 106 ALA A O 1
#